Protein AF-A0A061NCS9-F1 (afdb_monomer)

Solvent-accessible surface area (backbone atoms only — not comparable to full-atom values): 5441 Å² total; per-residue (Å²): 109,64,78,54,69,75,32,70,77,55,56,72,33,68,87,47,42,55,60,51,51,52,51,50,51,52,53,51,52,51,49,54,50,55,53,55,67,69,36,64,55,78,76,50,49,65,74,47,99,89,36,81,41,92,52,72,40,76,50,74,42,63,48,96,88,68,45,77,77,46,77,48,80,42,58,48,67,60,75,94,65,88,82,74,82,133

Sequence (86 aa):
MEVIEANETLQAYPKITEPLNLLRETVEDDLDRLQSMNDRDARVGHKTADSSFFGYKTHLAMSEERIITAAVVSTGEKSDGTTFKR

Nearest PDB structures (foldseek):
  7vlj-assembly1_B  TM=5.434E-01  e=2.453E+00  Entamoeba histolytica
  5jhf-assembly2_B  TM=6.643E-01  e=9.070E+00  Lachancea thermotolerans CBS 6340

Secondary structure (DSSP, 8-state):
-HHHHT-HHHHT-HHHHHHHHHHHHHHHHHHHHHHHHH-HHHHS-S-BTTB----EEEEEEE-TT--EEEEEEEETTS-----S--

Mean predicted aligned error: 13.83 Å

pLDDT: mean 78.69, std 11.31, range [54.78, 94.62]

Radius of gyration: 24.09 Å; Cα contacts (8 Å, |Δi|>4): 60; chains: 1; bounding box: 50×39×54 Å

Foldseek 3Di:
DVVQVVDPVNCPDPVNVVVVVVVVVVVVVVVVVVVCVVPPCSVPPQLDPVGFDPDKDKDFDADPVRHTPDIDIDGPSDDDDPPDDD

Structure (mmCIF, N/CA/C/O backbone):
data_AF-A0A061NCS9-F1
#
_entry.id   AF-A0A061NCS9-F1
#
loop_
_atom_site.group_PDB
_atom_site.id
_atom_site.type_symbol
_atom_site.label_atom_id
_atom_site.label_alt_id
_atom_site.label_comp_id
_atom_site.label_asym_id
_atom_site.label_entity_id
_atom_site.label_seq_id
_atom_site.pdbx_PDB_ins_code
_atom_site.Cartn_x
_atom_site.Cartn_y
_atom_site.Cartn_z
_atom_site.occupancy
_atom_site.B_iso_or_equiv
_atom_site.auth_seq_id
_atom_site.auth_comp_id
_atom_site.auth_asym_id
_atom_site.auth_atom_id
_atom_site.pdbx_PDB_model_num
ATOM 1 N N . MET A 1 1 ? -19.184 -9.480 22.405 1.00 67.75 1 MET A N 1
ATOM 2 C CA . MET A 1 1 ? -19.347 -8.025 22.626 1.00 67.75 1 MET A CA 1
ATOM 3 C C . MET A 1 1 ? -20.664 -7.721 23.331 1.00 67.75 1 MET A C 1
ATOM 5 O O . MET A 1 1 ? -20.655 -6.914 24.250 1.00 67.75 1 MET A O 1
ATOM 9 N N . GLU A 1 2 ? -21.722 -8.476 23.026 1.00 73.75 2 GLU A N 1
ATOM 10 C CA . GLU A 1 2 ? -23.082 -8.370 23.589 1.00 73.75 2 GLU A CA 1
ATOM 11 C C . GLU A 1 2 ? -23.185 -8.110 25.105 1.00 73.75 2 GLU A C 1
ATOM 13 O O . GLU A 1 2 ? -23.989 -7.292 25.533 1.00 73.75 2 GLU A O 1
ATOM 18 N N . VAL A 1 3 ? -22.358 -8.751 25.941 1.00 73.44 3 VAL A N 1
ATOM 19 C CA . VAL A 1 3 ? -22.406 -8.574 27.411 1.00 73.44 3 VAL A CA 1
ATOM 20 C C . VAL A 1 3 ? -21.953 -7.175 27.856 1.00 73.44 3 VAL A C 1
ATOM 22 O O . VAL A 1 3 ? -22.473 -6.636 28.829 1.00 73.44 3 VAL A O 1
ATOM 25 N N . ILE A 1 4 ? -20.985 -6.583 27.149 1.00 72.56 4 ILE A N 1
ATOM 26 C CA . ILE A 1 4 ? -20.492 -5.221 27.410 1.00 72.56 4 ILE A CA 1
ATOM 27 C C . ILE A 1 4 ? -21.430 -4.203 26.753 1.00 72.56 4 ILE A C 1
ATOM 29 O O . ILE A 1 4 ? -21.669 -3.137 27.311 1.00 72.56 4 ILE A O 1
ATOM 33 N N . GLU A 1 5 ? -22.007 -4.552 25.602 1.00 73.81 5 GLU A N 1
ATOM 34 C CA . GLU A 1 5 ? -22.961 -3.706 24.881 1.00 73.81 5 GLU A CA 1
ATOM 35 C C . GLU A 1 5 ? -24.317 -3.578 25.588 1.00 73.81 5 GLU A C 1
ATOM 37 O O . GLU A 1 5 ? -24.940 -2.525 25.524 1.00 73.81 5 GLU A O 1
ATOM 42 N N . ALA A 1 6 ? -24.751 -4.610 26.314 1.00 77.56 6 ALA A N 1
ATOM 43 C CA . ALA A 1 6 ? -25.994 -4.598 27.084 1.00 77.56 6 ALA A CA 1
ATOM 44 C C . ALA A 1 6 ? -25.914 -3.775 28.384 1.00 77.56 6 ALA A C 1
ATOM 46 O O . ALA A 1 6 ? -26.928 -3.589 29.058 1.00 77.56 6 ALA A O 1
ATOM 47 N N . ASN A 1 7 ? -24.723 -3.309 28.775 1.00 78.44 7 ASN A N 1
ATOM 48 C CA . ASN A 1 7 ? -24.521 -2.571 30.013 1.00 78.44 7 ASN A CA 1
ATOM 49 C C . ASN A 1 7 ? -24.111 -1.118 29.730 1.00 78.44 7 ASN A C 1
ATOM 51 O O . ASN A 1 7 ? -22.934 -0.808 29.531 1.00 78.44 7 ASN A O 1
ATOM 55 N N . GLU A 1 8 ? -25.093 -0.216 29.786 1.00 71.44 8 GLU A N 1
ATOM 56 C CA . GLU A 1 8 ? -24.927 1.222 29.522 1.00 71.44 8 GLU A CA 1
ATOM 57 C C . GLU A 1 8 ? -23.853 1.880 30.405 1.00 71.44 8 GLU A C 1
ATOM 59 O O . GLU A 1 8 ? -23.157 2.798 29.969 1.00 71.44 8 GLU A O 1
ATOM 64 N N . THR A 1 9 ? -23.653 1.388 31.634 1.00 76.81 9 T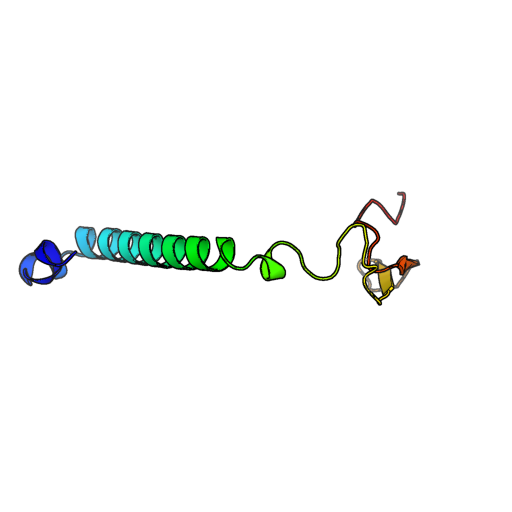HR A N 1
ATOM 65 C CA . THR A 1 9 ? -22.638 1.957 32.533 1.00 76.81 9 THR A CA 1
ATOM 66 C C . THR A 1 9 ? -21.216 1.647 32.087 1.00 76.81 9 THR A C 1
ATOM 68 O O . THR A 1 9 ? -20.335 2.470 32.302 1.00 76.81 9 THR A O 1
ATOM 71 N N . LEU A 1 10 ? -20.981 0.504 31.432 1.00 72.19 10 LEU A N 1
ATOM 72 C CA . LEU A 1 10 ? -19.659 0.107 30.938 1.00 72.19 10 LEU A CA 1
ATOM 73 C C . LEU A 1 10 ? -19.310 0.797 29.614 1.00 72.19 10 LEU A C 1
ATOM 75 O O . LEU A 1 10 ? -18.146 1.134 29.399 1.00 72.19 10 LEU A O 1
ATOM 79 N N . GLN A 1 11 ? -20.303 1.074 28.764 1.00 68.75 11 GLN A N 1
ATOM 80 C CA . GLN A 1 11 ? -20.112 1.826 27.517 1.00 68.75 11 GLN A CA 1
ATOM 81 C C . GLN A 1 11 ? -19.714 3.288 27.758 1.00 68.75 11 GLN A C 1
ATOM 83 O O . GLN A 1 11 ? -18.940 3.853 26.993 1.00 68.75 11 GLN A O 1
ATOM 88 N N . ALA A 1 12 ? -20.186 3.900 28.847 1.00 74.69 12 ALA A N 1
ATOM 89 C CA . ALA A 1 12 ? -19.838 5.279 29.187 1.00 74.69 12 ALA A CA 1
ATOM 90 C C . ALA A 1 12 ? -18.363 5.459 29.603 1.00 74.69 12 ALA A C 1
ATOM 92 O O . ALA A 1 12 ? -17.877 6.590 29.675 1.00 74.69 12 ALA A O 1
ATOM 93 N N . TYR A 1 13 ? -17.631 4.370 29.880 1.00 81.44 13 TYR A N 1
ATOM 94 C CA . TYR A 1 13 ? -16.215 4.450 30.218 1.00 81.44 13 TYR A CA 1
ATOM 95 C C . TYR A 1 13 ? -15.342 4.466 28.952 1.00 81.44 13 TYR A C 1
ATOM 97 O O . TYR A 1 13 ? -15.265 3.464 28.230 1.00 81.44 13 TYR A O 1
ATOM 105 N N . PRO A 1 14 ? -14.569 5.544 28.718 1.00 75.94 14 PRO A N 1
ATOM 106 C CA . PRO A 1 14 ? -13.693 5.636 27.549 1.00 75.94 14 PRO A CA 1
ATOM 107 C C . PRO A 1 14 ? -12.616 4.538 27.540 1.00 75.94 1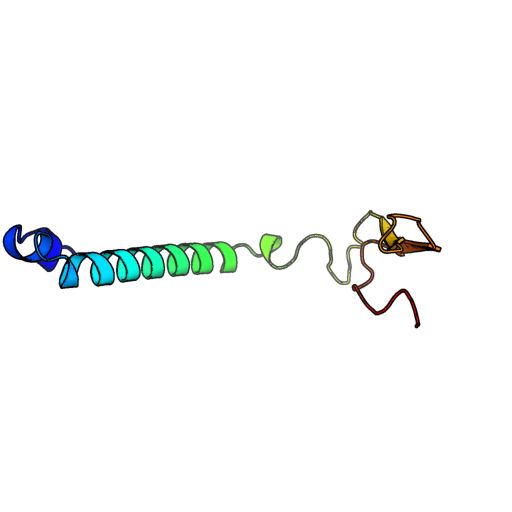4 PRO A C 1
ATOM 109 O O . PRO A 1 14 ? -12.272 4.019 26.485 1.00 75.94 14 PRO A O 1
ATOM 112 N N . LYS A 1 15 ? -12.184 4.080 28.727 1.00 82.69 15 LYS A N 1
ATOM 113 C CA . LYS A 1 15 ? -11.230 2.966 28.896 1.00 82.69 15 LYS A CA 1
ATOM 114 C C . LYS A 1 15 ? -11.739 1.606 28.402 1.00 82.69 15 LYS A C 1
ATOM 116 O O . LYS A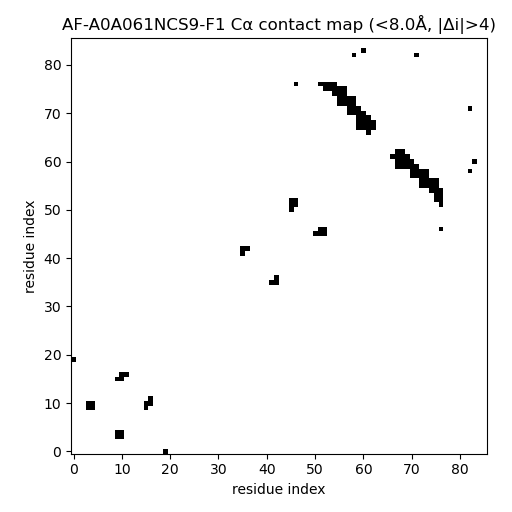 1 15 ? -10.941 0.684 28.294 1.00 82.69 15 LYS A O 1
ATOM 121 N N . ILE A 1 16 ? -13.044 1.459 28.177 1.00 81.88 16 ILE A N 1
ATOM 122 C CA . ILE A 1 16 ? -13.678 0.216 27.709 1.00 81.88 16 ILE A CA 1
ATOM 123 C C . ILE A 1 16 ? -14.078 0.351 26.237 1.00 81.88 16 ILE A C 1
ATOM 125 O O . ILE A 1 16 ? -13.945 -0.599 25.470 1.00 81.88 16 ILE A O 1
ATOM 129 N N . THR A 1 17 ? -14.495 1.551 25.833 1.00 81.56 17 THR A N 1
ATOM 130 C CA . THR A 1 17 ? -14.907 1.856 24.457 1.00 81.56 17 THR A CA 1
ATOM 131 C C . THR A 1 17 ? -13.764 1.678 23.457 1.00 81.56 17 THR A C 1
ATOM 133 O O . THR A 1 17 ? -13.951 1.045 22.422 1.00 81.56 17 THR A O 1
ATOM 136 N N . GLU A 1 18 ? -12.568 2.187 23.768 1.00 85.50 18 GLU A N 1
ATOM 137 C CA . GLU A 1 18 ? -11.394 2.051 22.894 1.00 85.50 18 GLU A CA 1
ATOM 138 C C . GLU A 1 18 ? -11.007 0.575 22.651 1.00 85.50 18 GLU A C 1
ATOM 140 O O . GLU A 1 18 ? -10.956 0.169 21.487 1.00 85.50 18 GLU A O 1
ATOM 145 N N . PRO A 1 19 ? -10.818 -0.273 23.688 1.00 87.56 19 PRO A N 1
ATOM 146 C CA . PRO A 1 19 ? -10.575 -1.703 23.489 1.00 87.56 19 PRO A CA 1
ATOM 147 C C . PRO A 1 19 ? -11.692 -2.438 22.744 1.00 87.56 19 PRO A C 1
ATOM 149 O O . PRO A 1 19 ? -11.409 -3.364 21.988 1.00 87.56 19 PRO A O 1
ATOM 152 N N . LEU A 1 20 ? -12.956 -2.055 22.958 1.00 87.69 20 LEU A N 1
ATOM 153 C CA . LEU A 1 20 ? -14.097 -2.675 22.283 1.00 87.69 20 LEU A CA 1
ATOM 154 C C . LEU A 1 20 ? -14.085 -2.381 20.778 1.00 87.69 20 LEU A C 1
ATOM 156 O O . LEU A 1 20 ? -14.296 -3.292 19.982 1.00 87.69 20 LEU A O 1
ATOM 160 N N . ASN A 1 21 ? -13.793 -1.135 20.396 1.00 89.19 21 ASN A N 1
ATOM 161 C CA . ASN A 1 21 ? -13.669 -0.740 18.994 1.00 89.19 21 ASN A CA 1
ATOM 162 C C . ASN A 1 21 ? -12.497 -1.450 18.315 1.00 89.19 21 ASN A C 1
ATOM 164 O O . ASN A 1 21 ? -12.681 -2.002 17.236 1.00 89.19 21 ASN A O 1
ATOM 168 N N . LEU A 1 22 ? -11.336 -1.510 18.978 1.00 91.25 22 LEU A N 1
ATOM 169 C CA . LEU A 1 22 ? -10.168 -2.233 18.469 1.00 91.25 22 LEU A CA 1
ATOM 170 C C . LEU A 1 22 ? -10.475 -3.718 18.242 1.00 91.25 22 LEU A C 1
ATOM 172 O O . LEU A 1 22 ? -10.094 -4.291 17.224 1.00 91.25 22 LEU A O 1
ATOM 176 N N . LEU A 1 23 ? -11.178 -4.349 19.186 1.00 91.12 23 LEU A N 1
ATOM 177 C CA . LEU A 1 23 ? -11.590 -5.742 19.047 1.00 91.12 23 LEU A CA 1
ATOM 178 C C . LEU A 1 23 ? -12.554 -5.924 17.869 1.00 91.12 23 LEU A C 1
ATOM 180 O O . LEU A 1 23 ? -12.467 -6.930 17.173 1.00 91.12 23 LEU A O 1
ATOM 184 N N . ARG A 1 24 ? -13.467 -4.973 17.647 1.00 91.19 24 ARG A N 1
ATOM 185 C CA . ARG A 1 24 ? -14.423 -5.028 16.536 1.00 91.19 24 ARG A CA 1
ATOM 186 C C . ARG A 1 24 ? -13.729 -4.894 15.187 1.00 91.19 24 ARG A C 1
ATOM 188 O O . ARG A 1 24 ? -13.964 -5.734 14.330 1.00 91.19 24 ARG A O 1
ATOM 195 N N . GLU A 1 25 ? -12.822 -3.931 15.063 1.00 92.69 25 GLU A N 1
ATOM 196 C CA . GLU A 1 25 ? -11.967 -3.757 13.883 1.00 92.69 25 GLU A CA 1
ATOM 197 C C . GLU A 1 25 ? -11.141 -5.020 13.610 1.00 92.69 25 GLU A C 1
ATOM 199 O O . GLU A 1 25 ? -11.177 -5.551 12.510 1.00 92.69 25 GLU A O 1
ATOM 204 N N . THR A 1 26 ? -10.501 -5.590 14.637 1.00 93.12 26 THR A N 1
ATOM 205 C CA . THR A 1 26 ? -9.698 -6.819 14.482 1.00 93.12 26 THR A CA 1
ATOM 206 C C . THR A 1 26 ? -10.534 -7.995 13.962 1.00 93.12 26 THR A C 1
ATOM 208 O O . THR A 1 26 ? -10.072 -8.773 13.131 1.00 93.12 26 THR A O 1
ATOM 211 N N . VAL A 1 27 ? -11.768 -8.148 14.456 1.00 94.25 27 VAL A N 1
ATOM 212 C CA . VAL A 1 27 ? -12.674 -9.220 14.014 1.00 94.25 27 VAL A CA 1
ATOM 213 C C . VAL A 1 27 ? -13.139 -8.994 12.574 1.00 94.25 27 VAL A C 1
ATOM 2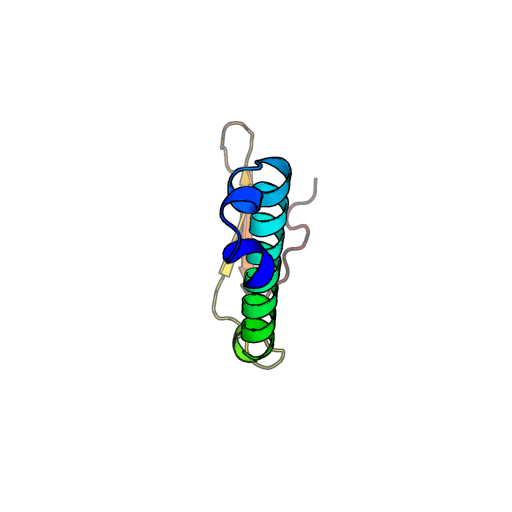15 O O . VAL A 1 27 ? -13.201 -9.957 11.810 1.00 94.25 27 VAL A O 1
ATOM 218 N N . GLU A 1 28 ? -13.464 -7.755 12.205 1.00 93.44 28 GLU A N 1
ATOM 219 C CA . GLU A 1 28 ? -13.828 -7.388 10.830 1.00 93.44 28 GLU A CA 1
ATOM 220 C C . GLU A 1 28 ? -12.658 -7.650 9.864 1.00 93.44 28 GLU A C 1
ATOM 222 O O . GLU A 1 28 ? -12.833 -8.367 8.878 1.00 93.44 28 GLU A O 1
ATOM 227 N N . ASP A 1 29 ? -11.449 -7.206 10.210 1.00 90.69 29 ASP A N 1
ATOM 228 C CA . ASP A 1 29 ? -10.228 -7.428 9.427 1.00 90.69 29 ASP A CA 1
ATOM 229 C C . ASP A 1 29 ? -9.929 -8.920 9.216 1.00 90.69 29 ASP A C 1
ATOM 231 O O . ASP A 1 29 ? -9.582 -9.356 8.113 1.00 90.69 29 ASP A O 1
ATOM 235 N N . ASP A 1 30 ? -10.060 -9.736 10.266 1.00 91.38 30 ASP A N 1
ATOM 236 C CA . ASP A 1 30 ? -9.827 -11.177 10.176 1.00 91.38 30 ASP A CA 1
ATOM 237 C C . ASP A 1 30 ? -10.867 -11.868 9.282 1.00 91.38 30 ASP A C 1
ATOM 239 O O . ASP A 1 30 ? -10.522 -12.788 8.531 1.00 91.38 30 ASP A O 1
ATOM 243 N N . LEU A 1 31 ? -12.129 -11.428 9.322 1.00 91.38 31 LEU A N 1
ATOM 244 C CA . LEU A 1 31 ? -13.183 -11.939 8.443 1.00 91.38 31 LEU A CA 1
ATOM 245 C C . LEU A 1 31 ? -12.908 -11.590 6.978 1.00 91.38 31 LEU A C 1
ATOM 247 O O . LEU A 1 31 ? -12.970 -12.481 6.126 1.00 91.38 31 LEU A O 1
ATOM 251 N N . ASP A 1 32 ? -12.534 -10.348 6.689 1.00 84.88 32 ASP A N 1
ATOM 252 C CA . ASP A 1 32 ? -12.158 -9.907 5.343 1.00 84.88 32 ASP A CA 1
ATOM 253 C C . ASP A 1 32 ? -10.919 -10.657 4.836 1.00 84.88 32 ASP A C 1
ATOM 255 O O . ASP A 1 32 ? -10.848 -11.104 3.680 1.00 84.88 32 ASP A O 1
ATOM 259 N N . ARG A 1 33 ? -9.943 -10.897 5.719 1.00 84.56 33 ARG A N 1
ATOM 260 C CA . ARG A 1 33 ? -8.772 -11.714 5.395 1.00 84.56 33 ARG A CA 1
ATOM 261 C C . ARG A 1 33 ? -9.162 -13.154 5.070 1.00 84.56 33 ARG A C 1
ATOM 263 O O . ARG A 1 33 ? -8.663 -13.719 4.102 1.00 84.56 33 ARG A O 1
ATOM 270 N N . LEU A 1 34 ? -10.059 -13.764 5.840 1.00 85.25 34 LEU A N 1
ATOM 271 C CA . LEU A 1 34 ? -10.535 -15.124 5.572 1.00 85.25 34 LEU A CA 1
ATOM 272 C C . LEU A 1 34 ? -11.314 -15.216 4.253 1.00 85.25 34 LEU A C 1
ATOM 274 O O . LEU A 1 34 ? -11.141 -16.185 3.510 1.00 85.25 34 LEU A O 1
ATOM 278 N N . GLN A 1 35 ? -12.131 -14.210 3.933 1.00 80.25 35 GLN A N 1
ATOM 279 C CA . GLN A 1 35 ? -12.857 -14.139 2.664 1.00 80.25 35 GLN A CA 1
ATOM 280 C C . GLN A 1 35 ? -11.899 -14.013 1.473 1.00 80.25 35 GLN A C 1
ATOM 282 O O . GLN A 1 35 ? -11.977 -14.809 0.536 1.00 80.25 35 GLN A O 1
ATOM 287 N N . SER A 1 36 ? -10.941 -13.084 1.538 1.00 70.19 36 SER A N 1
ATOM 288 C CA . SER A 1 36 ? -9.922 -12.900 0.491 1.00 70.19 36 SER A CA 1
ATOM 289 C C . SER A 1 36 ? -8.991 -14.109 0.335 1.00 70.19 36 SER A C 1
ATOM 291 O O . SER A 1 36 ? -8.530 -14.395 -0.767 1.00 70.19 36 SER A O 1
ATOM 293 N N . MET A 1 37 ? -8.750 -14.884 1.399 1.00 70.50 37 MET A N 1
ATOM 294 C CA . MET A 1 37 ? -8.005 -16.146 1.310 1.00 70.50 37 MET A CA 1
ATOM 295 C C . MET A 1 37 ? -8.736 -17.230 0.509 1.00 70.50 37 MET A C 1
ATOM 297 O O . MET A 1 37 ? -8.072 -18.098 -0.068 1.00 70.50 37 MET A O 1
ATOM 301 N N . ASN A 1 38 ? -10.072 -17.213 0.499 1.00 72.19 38 ASN A N 1
ATOM 302 C CA . ASN A 1 38 ? -10.888 -18.193 -0.216 1.00 72.19 38 ASN A CA 1
ATOM 303 C C . ASN A 1 38 ? -11.052 -17.846 -1.708 1.00 72.19 38 ASN A C 1
ATOM 305 O O . ASN A 1 38 ? -11.361 -18.722 -2.518 1.00 72.19 38 ASN A O 1
ATOM 309 N N . ASP A 1 39 ? -10.791 -16.592 -2.084 1.00 71.62 39 ASP A N 1
ATOM 310 C CA . ASP A 1 39 ? -10.700 -16.171 -3.477 1.00 71.62 39 ASP A CA 1
ATOM 311 C C . ASP A 1 39 ? -9.358 -16.621 -4.087 1.00 71.62 39 ASP A C 1
ATOM 313 O O . ASP A 1 39 ? -8.294 -16.014 -3.919 1.00 71.62 39 ASP A O 1
ATOM 317 N N . ARG A 1 40 ? -9.407 -17.754 -4.797 1.00 63.03 40 ARG A N 1
ATOM 318 C CA . ARG A 1 40 ? -8.245 -18.318 -5.499 1.00 63.03 40 ARG A CA 1
ATOM 319 C C . ARG A 1 40 ? -7.723 -17.409 -6.614 1.00 63.03 40 ARG A C 1
ATOM 321 O O . ARG A 1 40 ? -6.524 -17.465 -6.879 1.00 63.03 40 ARG A O 1
ATOM 328 N N . ASP A 1 41 ? -8.586 -16.607 -7.231 1.00 61.44 41 ASP A N 1
ATOM 329 C CA . ASP A 1 41 ? -8.244 -15.741 -8.364 1.00 61.44 41 ASP A CA 1
ATOM 330 C C . ASP A 1 41 ? -7.612 -14.425 -7.875 1.00 61.44 41 ASP A C 1
ATOM 332 O O . ASP A 1 41 ? -6.647 -13.932 -8.455 1.00 61.44 41 ASP A O 1
ATOM 336 N N . ALA A 1 42 ? -8.036 -13.916 -6.710 1.00 61.47 42 ALA A N 1
ATOM 337 C CA . ALA A 1 42 ? -7.388 -12.769 -6.063 1.00 61.47 42 ALA A CA 1
ATOM 338 C C . ALA A 1 42 ? -5.947 -13.068 -5.600 1.00 61.47 42 ALA A C 1
ATOM 340 O O . ALA A 1 42 ? -5.064 -12.212 -5.699 1.00 61.47 42 ALA A O 1
ATOM 341 N N . ARG A 1 43 ? -5.673 -14.289 -5.110 1.00 58.22 43 ARG A N 1
ATOM 342 C CA . ARG A 1 43 ? -4.309 -14.716 -4.726 1.00 58.22 43 ARG A CA 1
ATOM 343 C C . ARG A 1 43 ? -3.393 -14.945 -5.920 1.00 58.22 43 ARG A C 1
ATOM 345 O O . ARG A 1 43 ? -2.174 -14.820 -5.792 1.00 58.22 43 ARG A O 1
ATOM 352 N N . VAL A 1 44 ? -3.972 -15.358 -7.037 1.00 59.44 44 VAL A N 1
ATOM 353 C CA . VAL A 1 44 ? -3.261 -15.786 -8.231 1.00 59.44 44 VAL A CA 1
ATOM 354 C C . VAL A 1 44 ? -3.914 -15.074 -9.405 1.00 59.44 44 VAL A C 1
ATOM 356 O O . VAL A 1 44 ? -4.642 -15.689 -10.171 1.00 59.44 44 VAL A O 1
ATOM 359 N N . GLY A 1 45 ? -3.677 -13.765 -9.542 1.00 58.91 45 GLY A N 1
ATOM 360 C CA . GLY A 1 45 ? -4.120 -13.045 -10.740 1.00 58.91 45 GLY A CA 1
ATOM 361 C C . GLY A 1 45 ? -3.543 -13.676 -12.021 1.00 58.91 45 GLY A C 1
ATOM 362 O O . GLY A 1 45 ? -2.814 -14.666 -11.968 1.00 58.91 45 GLY A O 1
ATOM 363 N N . HIS A 1 46 ? -3.755 -13.066 -13.192 1.00 54.78 46 HIS A N 1
ATOM 364 C CA . HIS A 1 46 ? -3.219 -13.531 -14.494 1.00 54.78 46 HIS A CA 1
ATOM 365 C C . HIS A 1 46 ? -1.675 -13.534 -14.634 1.00 54.78 46 HIS A C 1
ATOM 367 O O . HIS A 1 46 ? -1.140 -13.412 -15.732 1.00 54.78 46 HIS A O 1
ATOM 373 N N . LYS A 1 47 ? -0.948 -13.639 -13.525 1.00 58.44 47 LYS A N 1
ATOM 374 C CA . LYS A 1 47 ? 0.490 -13.815 -13.402 1.00 58.44 47 LYS A CA 1
ATOM 375 C C . LYS A 1 47 ? 0.777 -15.229 -12.873 1.00 58.44 47 LYS A C 1
ATOM 377 O O . LYS A 1 47 ? 1.375 -15.402 -11.812 1.00 58.44 47 LYS A O 1
ATOM 382 N N . THR A 1 48 ? 0.274 -16.241 -13.575 1.00 59.88 48 THR A N 1
ATOM 383 C CA . THR A 1 48 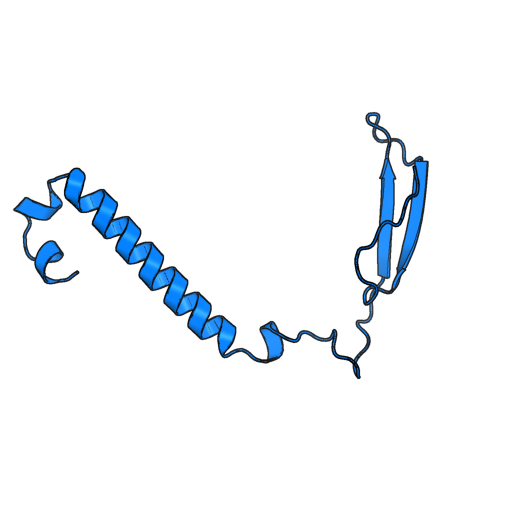? 0.620 -17.653 -13.347 1.00 59.88 48 THR A CA 1
ATOM 384 C C . THR A 1 48 ? 1.792 -18.051 -14.238 1.00 59.88 48 THR A C 1
ATOM 386 O O . THR A 1 48 ? 2.096 -17.362 -15.204 1.00 59.88 48 THR A O 1
ATOM 389 N N . ALA A 1 49 ? 2.442 -19.182 -13.947 1.00 61.03 49 ALA A N 1
ATOM 390 C CA . ALA A 1 49 ? 3.521 -19.707 -14.792 1.00 61.03 49 ALA A CA 1
ATOM 391 C C . ALA A 1 49 ? 3.085 -19.953 -16.254 1.00 61.03 49 ALA A C 1
ATOM 393 O O . ALA A 1 49 ? 3.914 -19.880 -17.156 1.00 61.03 49 ALA A O 1
ATOM 394 N N . ASP A 1 50 ? 1.789 -20.205 -16.475 1.00 61.66 50 ASP A N 1
ATOM 395 C CA . ASP A 1 50 ? 1.217 -20.560 -17.778 1.00 61.66 50 ASP A CA 1
ATOM 396 C C . ASP A 1 50 ? 0.472 -19.397 -18.467 1.00 61.66 50 ASP A C 1
ATOM 398 O O . ASP A 1 50 ? 0.060 -19.527 -19.620 1.00 61.66 50 ASP A O 1
ATOM 402 N N . SER A 1 51 ? 0.288 -18.254 -17.789 1.00 60.22 51 SER A N 1
ATOM 403 C CA . SER A 1 51 ? -0.391 -17.067 -18.327 1.00 60.22 51 SER A CA 1
ATOM 404 C C . SER A 1 51 ? 0.494 -15.839 -18.167 1.00 60.22 51 SER A C 1
ATOM 406 O O . SER A 1 51 ? 0.685 -15.340 -17.059 1.00 60.22 51 SER A O 1
ATOM 408 N N . SER A 1 52 ? 0.984 -15.310 -19.289 1.00 63.41 52 SER A N 1
ATOM 409 C CA . SER A 1 52 ? 1.700 -14.036 -19.292 1.00 63.41 52 SER A CA 1
ATOM 410 C C . SER A 1 52 ? 0.727 -12.876 -19.089 1.00 63.41 52 SER A C 1
ATOM 412 O O . SER A 1 52 ? -0.313 -12.789 -19.747 1.00 63.41 52 SER A O 1
ATOM 414 N N . PHE A 1 53 ? 1.080 -11.951 -18.200 1.00 66.44 53 PHE A N 1
ATOM 415 C CA . PHE A 1 53 ? 0.330 -10.714 -18.031 1.00 66.44 53 PHE A CA 1
ATOM 416 C C . PHE A 1 53 ? 0.583 -9.782 -19.225 1.00 66.44 53 PHE A C 1
ATOM 418 O O . PHE A 1 53 ? 1.706 -9.309 -19.429 1.00 66.44 53 PHE A O 1
ATOM 425 N N . PHE A 1 54 ? -0.464 -9.482 -19.999 1.00 68.50 54 PHE A N 1
ATOM 426 C CA . PHE A 1 54 ? -0.376 -8.543 -21.116 1.00 68.50 54 PHE A CA 1
ATOM 427 C C . PHE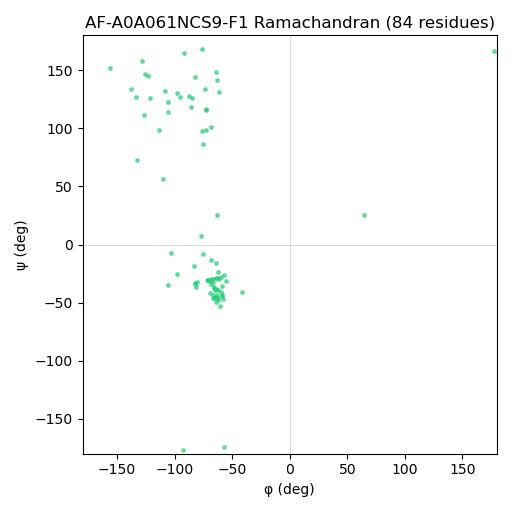 A 1 54 ? -0.262 -7.103 -20.596 1.00 68.50 54 PHE A C 1
ATOM 429 O O . PHE A 1 54 ? -1.247 -6.472 -20.219 1.00 68.50 54 PHE A O 1
ATOM 436 N N . GLY A 1 55 ? 0.962 -6.578 -20.557 1.00 78.75 55 GLY A N 1
ATOM 437 C CA . GLY A 1 55 ? 1.233 -5.199 -20.166 1.00 78.75 55 GLY A CA 1
ATOM 438 C C . GLY A 1 55 ? 2.722 -4.872 -20.155 1.00 78.75 55 GLY A C 1
ATOM 439 O O . GLY A 1 55 ? 3.575 -5.761 -20.187 1.00 78.75 55 GLY A O 1
ATOM 440 N N . TYR A 1 56 ? 3.039 -3.582 -20.080 1.00 84.19 56 TYR A N 1
ATOM 441 C CA . TYR A 1 56 ? 4.406 -3.078 -19.968 1.00 84.19 56 TYR A CA 1
ATOM 442 C C . TYR A 1 56 ? 4.537 -2.211 -18.717 1.00 84.19 56 TYR A C 1
ATOM 444 O O . TYR A 1 56 ? 3.613 -1.488 -18.351 1.00 84.19 56 TYR A O 1
ATOM 452 N N . LYS A 1 57 ? 5.700 -2.276 -18.072 1.00 86.81 57 LYS A N 1
ATOM 453 C CA . LYS A 1 57 ? 6.098 -1.394 -16.975 1.00 86.81 57 LYS A CA 1
ATOM 454 C C . LYS A 1 57 ? 7.179 -0.448 -17.463 1.00 86.81 57 LYS A C 1
ATOM 456 O O . LYS A 1 57 ? 8.178 -0.900 -18.028 1.00 86.81 57 LYS A O 1
ATOM 461 N N . THR A 1 58 ? 7.007 0.833 -17.173 1.00 88.81 58 THR A N 1
ATOM 462 C CA . THR A 1 58 ? 8.003 1.863 -17.462 1.00 88.81 58 THR A CA 1
ATOM 463 C C . THR A 1 58 ? 8.675 2.277 -16.164 1.00 88.81 58 THR A C 1
ATOM 465 O O . THR A 1 58 ? 8.043 2.853 -15.283 1.00 88.81 58 THR A O 1
ATOM 468 N N . HIS A 1 59 ? 9.964 1.981 -16.047 1.00 89.06 59 HIS A N 1
ATOM 469 C CA . HIS A 1 59 ? 10.818 2.45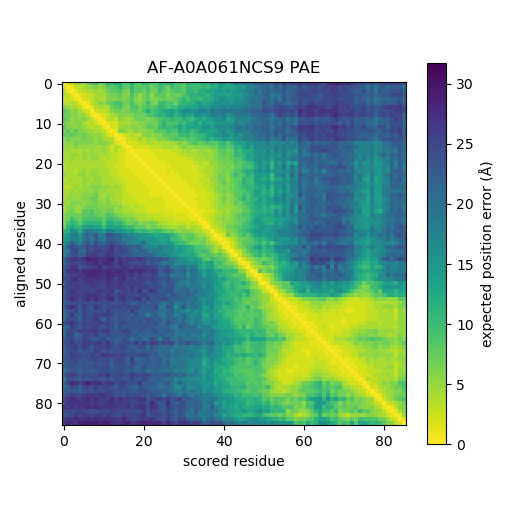9 -14.966 1.00 89.06 59 HIS A CA 1
ATOM 470 C C . HIS A 1 59 ? 11.376 3.817 -15.381 1.00 89.06 59 HIS A C 1
ATOM 472 O O . HIS A 1 59 ? 11.935 3.928 -16.473 1.00 89.06 59 HIS A O 1
ATOM 478 N N . LEU A 1 60 ? 11.230 4.837 -14.535 1.00 91.38 60 LEU A N 1
ATOM 479 C CA . LEU A 1 60 ? 11.729 6.195 -14.770 1.00 91.38 60 LEU A CA 1
ATOM 480 C C . LEU A 1 60 ? 12.690 6.581 -13.648 1.00 91.38 60 LEU A C 1
ATOM 482 O O . LEU A 1 60 ? 12.327 6.513 -12.475 1.00 91.38 60 LEU A O 1
ATOM 486 N N . ALA A 1 61 ? 13.899 7.003 -14.008 1.00 90.50 61 ALA A N 1
ATOM 487 C CA . ALA A 1 61 ? 14.819 7.666 -13.096 1.00 90.50 61 ALA A CA 1
ATOM 488 C C . ALA A 1 61 ? 14.649 9.176 -13.266 1.00 90.50 61 ALA A C 1
ATOM 490 O O . ALA A 1 61 ? 14.712 9.682 -14.388 1.00 90.50 61 ALA A O 1
ATOM 491 N N . MET A 1 62 ? 14.412 9.882 -12.162 1.00 92.88 62 MET A N 1
ATOM 492 C CA . MET A 1 62 ? 14.223 11.331 -12.151 1.00 92.88 62 MET A CA 1
ATOM 493 C C . MET A 1 62 ? 15.188 11.996 -11.169 1.00 92.88 62 MET A C 1
ATOM 495 O O . MET A 1 62 ? 15.507 11.419 -10.130 1.00 92.88 62 MET A O 1
ATOM 499 N N . SER A 1 63 ? 15.641 13.206 -11.492 1.00 89.31 63 SER A N 1
ATOM 500 C CA . SER A 1 63 ? 16.309 14.092 -10.535 1.00 89.31 63 SER A CA 1
ATOM 501 C C . SER A 1 63 ? 15.294 14.738 -9.581 1.00 89.31 63 SER A C 1
ATOM 503 O O . SER A 1 63 ? 14.086 14.713 -9.827 1.00 89.31 63 SER A O 1
ATOM 505 N N . GLU A 1 64 ? 15.775 15.370 -8.507 1.00 91.44 64 GLU A N 1
ATOM 506 C CA . GLU A 1 64 ? 14.931 16.150 -7.583 1.00 91.44 64 GLU A CA 1
ATOM 507 C C . GLU A 1 64 ? 14.211 17.316 -8.287 1.00 91.44 64 GLU A C 1
ATOM 509 O O . GLU A 1 64 ? 13.090 17.673 -7.931 1.00 91.44 64 GLU A O 1
ATOM 514 N N . GLU A 1 65 ? 14.802 17.836 -9.366 1.00 94.62 65 GLU A N 1
ATOM 515 C CA . GLU A 1 65 ? 14.219 18.862 -10.241 1.00 94.62 65 GLU A CA 1
ATOM 516 C C . GLU A 1 65 ? 13.161 18.303 -11.212 1.00 94.62 65 GLU A C 1
ATOM 518 O O . GLU A 1 65 ? 12.674 19.019 -12.086 1.00 94.62 65 GLU A O 1
ATOM 523 N N . ARG A 1 66 ? 12.780 17.025 -11.065 1.00 90.69 66 ARG A N 1
ATOM 524 C CA . ARG A 1 66 ? 11.818 16.300 -11.918 1.00 90.69 66 ARG A CA 1
ATOM 525 C C . ARG A 1 66 ? 12.280 16.116 -13.368 1.00 90.69 66 ARG A C 1
ATOM 527 O O . ARG A 1 66 ? 11.456 15.930 -14.262 1.00 90.69 66 ARG A O 1
ATOM 534 N N . ILE A 1 67 ? 13.589 16.123 -13.609 1.00 93.19 67 ILE A N 1
ATOM 535 C CA . ILE A 1 67 ? 14.161 15.825 -14.927 1.00 93.19 67 ILE A CA 1
ATOM 536 C C . ILE A 1 67 ? 14.311 14.313 -15.061 1.00 93.19 67 ILE A C 1
ATOM 538 O O . ILE A 1 67 ? 14.948 13.681 -14.222 1.00 93.19 67 ILE A O 1
ATOM 542 N N . ILE A 1 68 ? 13.757 13.729 -16.126 1.00 92.94 68 ILE A N 1
ATOM 543 C CA . ILE A 1 68 ? 13.926 12.302 -16.432 1.00 92.94 68 ILE A CA 1
ATOM 544 C C . ILE A 1 68 ? 15.357 12.076 -16.935 1.00 92.94 68 ILE A C 1
ATOM 546 O O . ILE A 1 68 ? 15.732 12.583 -17.989 1.00 92.94 68 ILE A O 1
ATOM 550 N N . THR A 1 69 ? 16.151 11.307 -16.193 1.00 91.62 69 THR A N 1
ATOM 551 C CA . THR A 1 69 ? 17.550 10.990 -16.524 1.00 91.62 69 THR A CA 1
ATOM 552 C C . THR A 1 69 ? 17.703 9.638 -17.215 1.00 91.62 69 THR A C 1
ATOM 554 O O . THR A 1 69 ? 18.652 9.445 -17.972 1.00 91.62 69 THR A O 1
ATOM 557 N N . ALA A 1 70 ? 16.771 8.704 -16.998 1.00 90.06 70 ALA A N 1
ATOM 558 C CA . ALA A 1 70 ? 16.737 7.417 -17.688 1.00 90.06 70 ALA A CA 1
ATOM 559 C C . ALA A 1 70 ? 15.321 6.816 -17.710 1.00 90.06 70 ALA A C 1
ATOM 561 O O . ALA A 1 70 ? 14.523 7.038 -16.798 1.00 90.06 70 ALA A O 1
ATOM 562 N N . ALA A 1 71 ? 15.025 6.016 -18.737 1.00 91.25 71 ALA A N 1
ATOM 563 C CA . ALA A 1 71 ? 13.767 5.288 -18.879 1.00 91.25 71 ALA A CA 1
ATOM 564 C C . ALA A 1 71 ? 14.025 3.860 -19.383 1.00 91.25 71 ALA A C 1
ATOM 566 O O . ALA A 1 71 ? 14.786 3.667 -20.331 1.00 91.25 71 ALA A O 1
ATOM 567 N N . VAL A 1 72 ? 13.393 2.858 -18.767 1.00 89.69 72 VAL A N 1
ATOM 568 C CA . VAL A 1 72 ? 13.494 1.446 -19.174 1.00 89.69 72 VAL A CA 1
ATOM 569 C C . VAL A 1 72 ? 12.103 0.829 -19.222 1.00 89.69 72 VAL A C 1
ATOM 571 O O . VAL A 1 72 ? 11.365 0.871 -18.240 1.00 89.69 72 VAL A O 1
ATOM 574 N N . VAL A 1 73 ? 11.757 0.213 -20.351 1.00 89.06 73 VAL A N 1
ATOM 575 C CA . VAL A 1 73 ? 10.496 -0.517 -20.518 1.00 89.06 73 VAL A CA 1
ATOM 576 C C . VAL A 1 73 ? 10.747 -2.006 -20.302 1.00 89.06 73 VAL A C 1
ATOM 578 O O . VAL A 1 73 ? 11.668 -2.586 -20.873 1.00 89.06 73 VAL A O 1
ATOM 581 N N . SER A 1 74 ? 9.928 -2.631 -19.461 1.00 86.31 74 SER A N 1
ATOM 582 C CA . SER A 1 74 ? 9.970 -4.067 -19.178 1.00 86.31 74 SER A CA 1
ATOM 583 C C . SER A 1 74 ? 8.591 -4.692 -19.345 1.00 86.31 74 SER A C 1
ATOM 585 O O . SER A 1 74 ? 7.577 -3.999 -19.284 1.00 86.31 74 SER A O 1
ATOM 587 N N . THR A 1 75 ? 8.542 -6.002 -19.568 1.00 84.19 75 THR A N 1
ATOM 588 C CA . THR A 1 75 ? 7.278 -6.743 -19.574 1.00 84.19 75 THR A CA 1
ATOM 589 C C . THR A 1 75 ? 6.627 -6.675 -18.191 1.00 84.19 75 THR A C 1
ATOM 591 O O . THR A 1 75 ? 7.316 -6.723 -17.172 1.00 84.19 75 THR A O 1
ATOM 594 N N . GLY A 1 76 ? 5.299 -6.553 -18.137 1.00 76.19 76 GLY A N 1
ATOM 595 C CA . GLY A 1 76 ? 4.551 -6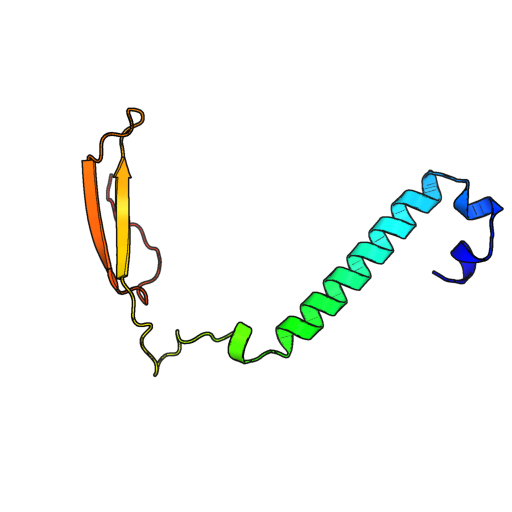.385 -16.884 1.00 76.19 76 GLY A CA 1
ATOM 596 C C . GLY A 1 76 ? 4.676 -7.572 -15.926 1.00 76.19 76 GLY A C 1
ATOM 597 O O . GLY A 1 76 ? 4.571 -7.421 -14.707 1.00 76.19 76 GLY A O 1
ATOM 598 N N . GLU A 1 77 ? 4.992 -8.742 -16.472 1.00 72.88 77 GLU A N 1
ATOM 599 C CA . GLU A 1 77 ? 5.288 -9.953 -15.717 1.00 72.88 77 GLU A CA 1
ATOM 600 C C . GLU A 1 77 ? 6.613 -9.865 -14.939 1.00 72.88 77 GLU A C 1
ATOM 602 O O . GLU A 1 77 ? 6.735 -10.436 -13.852 1.00 72.88 77 GLU A O 1
ATOM 607 N N . LYS A 1 78 ? 7.594 -9.094 -15.429 1.00 74.94 78 LYS A N 1
ATOM 608 C CA . LYS A 1 78 ? 8.912 -8.992 -14.799 1.00 74.94 78 LYS A CA 1
ATOM 609 C C . LYS A 1 78 ? 8.780 -8.425 -13.378 1.00 74.94 78 LYS A C 1
ATOM 611 O O . LYS A 1 78 ? 8.069 -7.444 -13.133 1.00 74.94 78 LYS A O 1
ATOM 616 N N . SER A 1 79 ? 9.421 -9.093 -12.419 1.00 71.69 79 SER A N 1
ATOM 617 C CA . SER A 1 79 ? 9.473 -8.639 -11.027 1.00 71.69 79 SER A CA 1
ATOM 618 C C . SER A 1 79 ? 10.221 -7.311 -10.924 1.00 71.69 79 SER A C 1
ATOM 620 O O . SER A 1 79 ? 11.166 -7.072 -11.682 1.00 71.69 79 SER A O 1
ATOM 622 N N . ASP A 1 80 ? 9.827 -6.475 -9.966 1.00 69.94 80 ASP A N 1
ATOM 623 C CA . ASP A 1 80 ? 10.459 -5.178 -9.726 1.00 69.94 80 ASP A CA 1
ATOM 624 C C . ASP A 1 80 ? 11.811 -5.390 -9.028 1.00 69.94 80 ASP A C 1
ATOM 626 O O . ASP A 1 80 ? 11.915 -5.458 -7.808 1.00 69.94 80 ASP A O 1
ATOM 630 N N . GLY A 1 81 ? 12.848 -5.608 -9.838 1.00 73.44 81 GLY A N 1
ATOM 631 C CA . GLY A 1 81 ? 14.243 -5.607 -9.406 1.00 73.44 81 GLY A CA 1
ATOM 632 C C . GLY A 1 81 ? 14.886 -4.229 -9.571 1.00 73.44 81 GLY A C 1
ATOM 633 O O . GLY A 1 81 ? 14.254 -3.268 -10.006 1.00 73.44 81 GLY A O 1
ATOM 634 N N . THR A 1 82 ? 16.179 -4.133 -9.273 1.00 75.69 82 THR A N 1
ATOM 635 C CA . THR A 1 82 ? 16.949 -2.903 -9.492 1.00 75.69 82 THR A CA 1
ATOM 636 C C . THR A 1 82 ? 17.116 -2.632 -10.991 1.00 75.69 82 THR A C 1
ATOM 638 O O . THR A 1 82 ? 17.958 -3.248 -11.646 1.00 75.69 82 THR A O 1
ATOM 641 N N . THR A 1 83 ? 16.317 -1.716 -11.543 1.00 76.62 83 THR A N 1
ATOM 642 C CA . THR A 1 83 ? 16.373 -1.359 -12.973 1.00 76.62 83 THR A CA 1
ATOM 643 C C . THR A 1 83 ? 17.484 -0.358 -13.287 1.00 76.62 83 THR A C 1
ATOM 645 O O . THR A 1 83 ? 18.139 -0.460 -14.323 1.00 76.62 83 THR A O 1
ATOM 648 N N . PHE A 1 84 ? 17.736 0.582 -12.378 1.00 75.06 84 PHE A N 1
ATOM 649 C CA . PHE A 1 84 ? 18.789 1.583 -12.516 1.00 75.06 84 PHE A CA 1
ATOM 650 C C . PHE A 1 84 ? 19.945 1.237 -11.585 1.00 75.06 84 PHE A C 1
ATOM 652 O O . PHE A 1 84 ? 19.756 1.093 -10.378 1.00 75.06 84 PHE A O 1
ATOM 659 N N . LYS A 1 85 ? 21.143 1.079 -12.147 1.00 71.81 85 LYS A N 1
ATOM 660 C CA . LYS A 1 85 ? 22.368 0.986 -11.351 1.00 71.81 85 LYS A CA 1
ATOM 661 C C . LYS A 1 85 ? 22.830 2.398 -10.999 1.00 71.81 85 LYS A C 1
ATOM 663 O O . LYS A 1 85 ? 22.632 3.314 -11.795 1.00 71.81 85 LYS A O 1
ATOM 668 N N . ARG A 1 86 ? 23.379 2.546 -9.796 1.00 61.06 86 ARG A N 1
ATOM 669 C CA . A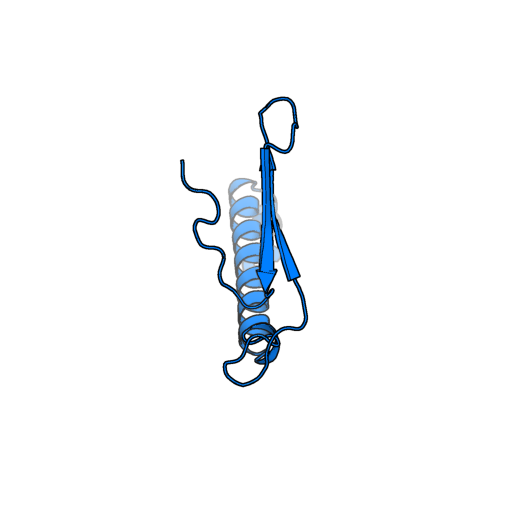RG A 1 86 ? 23.992 3.794 -9.340 1.00 61.06 86 ARG A CA 1
ATOM 670 C C . ARG A 1 86 ? 25.316 4.040 -10.052 1.00 61.06 86 ARG A C 1
ATOM 672 O O . ARG A 1 86 ? 25.982 3.030 -10.378 1.00 61.06 86 ARG A O 1
#